Protein AF-A0A5N6TXY6-F1 (afdb_monomer_lite)

Organism: Aspergillus avenaceus (NCBI:txid36643)

Radius of gyration: 21.42 Å; chains: 1; bounding box: 50×22×50 Å

pLDDT: mean 82.39, std 10.72, range [40.72, 91.38]

Sequence (71 aa):
MSSFASNKIRTAFHESPDITIPSVSQLQYLDVCIKETLRLHTPTPGALPRIVTSPGGVIAGSWVPVTCEST

InterPro domains:
  IPR001128 Cytochrome P450 [PF00067] (9-55)
  IPR036396 Cytochrome P450 superfamily [G3DSA:1.10.630.10] (5-68)
  IPR036396 Cytochrome P450 superfamily [SSF48264] (9-65)
  IPR050121 Cytochrome P450 monooxygenase [PTHR24305] (9-65)

Structure (mmCIF, N/CA/C/O backbone):
data_AF-A0A5N6TXY6-F1
#
_entry.id   AF-A0A5N6TXY6-F1
#
loop_
_atom_site.group_PDB
_atom_site.id
_atom_site.type_symbol
_atom_site.label_atom_id
_atom_site.label_alt_id
_atom_site.label_comp_id
_atom_site.label_asym_id
_atom_site.label_entity_id
_atom_site.label_seq_id
_atom_site.pdbx_PDB_ins_code
_atom_site.Cartn_x
_atom_site.Cartn_y
_atom_site.Cartn_z
_atom_site.occupancy
_atom_site.B_iso_or_equiv
_atom_site.auth_seq_id
_atom_site.auth_comp_id
_atom_site.auth_asym_id
_atom_site.auth_atom_id
_atom_site.pdbx_PDB_model_num
ATOM 1 N N . MET A 1 1 ? -20.206 9.202 2.503 1.00 48.56 1 MET A N 1
ATOM 2 C CA . MET A 1 1 ? -19.231 8.084 2.507 1.0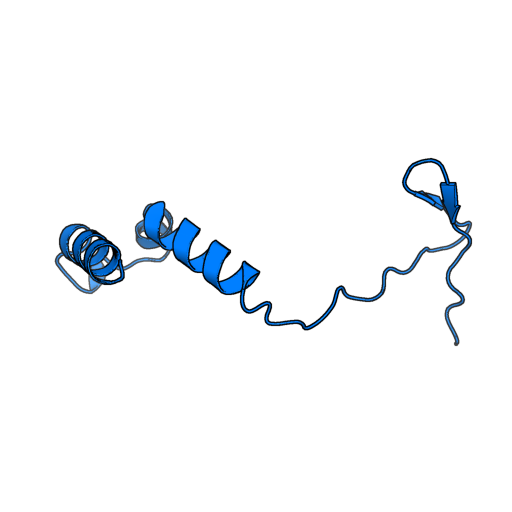0 48.56 1 MET A CA 1
ATOM 3 C C . MET A 1 1 ? -18.236 8.125 3.675 1.00 48.56 1 MET A C 1
ATOM 5 O O . MET A 1 1 ? -17.866 7.053 4.129 1.00 48.56 1 MET A O 1
ATOM 9 N N . SER A 1 2 ? -17.849 9.285 4.232 1.00 56.66 2 SER A N 1
ATOM 10 C CA . SER A 1 2 ? -16.911 9.342 5.379 1.00 56.66 2 SER A CA 1
ATOM 11 C C . SER A 1 2 ? -17.444 8.713 6.681 1.00 56.66 2 SER A C 1
ATOM 13 O O . SER A 1 2 ? -16.691 8.081 7.414 1.00 56.66 2 SER A O 1
ATOM 15 N N . SER A 1 3 ? -18.751 8.818 6.945 1.00 65.56 3 SER A N 1
ATOM 16 C CA . SER A 1 3 ? -19.380 8.347 8.193 1.00 65.56 3 SER A CA 1
ATOM 17 C C . SER A 1 3 ? -19.230 6.836 8.456 1.00 65.56 3 SER A C 1
ATOM 19 O O . SER A 1 3 ? -19.134 6.430 9.615 1.00 65.56 3 SER A O 1
ATOM 21 N N . PHE A 1 4 ? -19.160 5.997 7.415 1.00 78.56 4 PHE A N 1
ATOM 22 C CA . PHE A 1 4 ? -19.075 4.540 7.582 1.00 78.56 4 PHE A CA 1
ATOM 23 C C . PHE A 1 4 ? -17.714 4.091 8.131 1.00 78.56 4 PHE A C 1
ATOM 25 O O . PHE A 1 4 ? -17.657 3.235 9.013 1.00 78.56 4 PHE A O 1
ATOM 32 N N . ALA A 1 5 ? -16.625 4.712 7.665 1.00 74.56 5 ALA A N 1
ATOM 33 C CA . ALA A 1 5 ? -15.270 4.401 8.120 1.00 74.56 5 ALA A CA 1
ATOM 34 C C . ALA A 1 5 ? -15.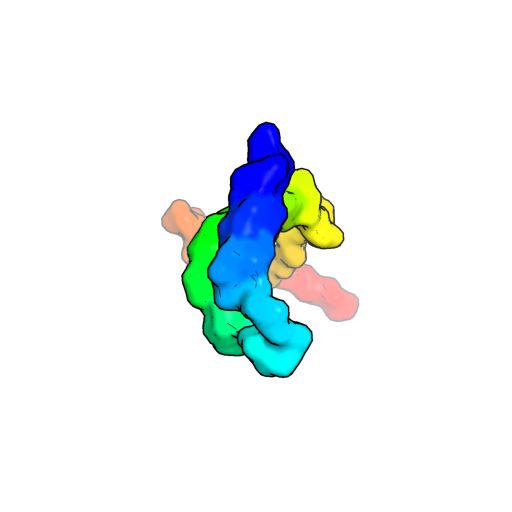103 4.733 9.608 1.00 74.56 5 ALA A C 1
ATOM 36 O O . ALA A 1 5 ? -14.635 3.911 10.393 1.00 74.56 5 ALA A O 1
ATOM 37 N N . SER A 1 6 ? -15.567 5.922 10.007 1.00 81.69 6 SER A N 1
ATOM 38 C CA . SER A 1 6 ? -15.527 6.366 11.400 1.00 81.69 6 SER A CA 1
ATOM 39 C C . SER A 1 6 ? -16.344 5.458 12.316 1.00 81.69 6 SER A C 1
ATOM 41 O O . SER A 1 6 ? -15.914 5.193 13.432 1.00 81.69 6 SER A O 1
ATOM 43 N N . ASN A 1 7 ? -17.493 4.956 11.854 1.00 85.31 7 ASN A N 1
ATOM 44 C CA . ASN A 1 7 ? -18.303 4.023 12.634 1.00 85.31 7 ASN A CA 1
ATOM 45 C C . ASN A 1 7 ? -17.565 2.688 12.837 1.00 85.31 7 ASN A C 1
ATOM 47 O O . ASN A 1 7 ? -17.417 2.232 13.964 1.00 85.31 7 ASN A O 1
ATOM 51 N N . LYS A 1 8 ? -16.982 2.118 11.773 1.00 83.75 8 LYS A N 1
ATOM 52 C CA . LYS A 1 8 ? -16.233 0.853 11.858 1.00 83.75 8 LYS A CA 1
ATOM 53 C C . LYS A 1 8 ? -15.032 0.914 12.797 1.00 83.75 8 LYS A C 1
ATOM 55 O O . LYS A 1 8 ? -14.806 -0.038 13.531 1.00 83.75 8 LYS A O 1
ATOM 60 N N . ILE A 1 9 ? -14.310 2.032 12.811 1.00 84.81 9 ILE A N 1
ATOM 61 C CA . ILE A 1 9 ? -13.187 2.240 13.735 1.00 84.81 9 ILE A CA 1
ATOM 62 C C . ILE A 1 9 ? -13.697 2.352 15.179 1.00 84.81 9 ILE A C 1
ATOM 64 O O . ILE A 1 9 ? -13.148 1.720 16.074 1.00 84.81 9 ILE A O 1
ATOM 68 N N . ARG A 1 10 ? -14.778 3.109 15.405 1.00 85.94 10 ARG A N 1
ATOM 69 C CA . ARG A 1 10 ? -15.365 3.309 16.742 1.00 85.94 10 ARG A CA 1
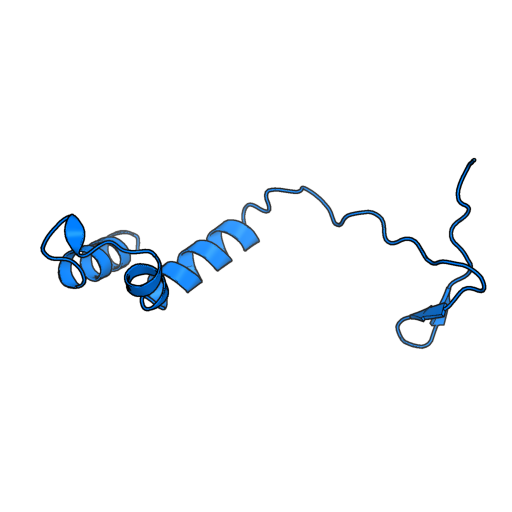ATOM 70 C C . ARG A 1 10 ? -16.020 2.058 17.324 1.00 85.94 10 ARG A C 1
ATOM 72 O O . ARG A 1 10 ? -16.125 1.960 18.535 1.00 85.94 10 ARG A O 1
ATOM 79 N N . THR A 1 11 ? -16.481 1.127 16.491 1.00 85.75 11 THR A N 1
ATOM 80 C CA . THR A 1 11 ? -16.978 -0.180 16.954 1.00 85.75 11 THR A CA 1
ATOM 81 C C . THR A 1 11 ? -15.846 -1.181 17.197 1.00 85.75 11 THR A C 1
ATOM 83 O O . THR A 1 11 ? -16.035 -2.125 17.950 1.00 85.75 11 THR A O 1
ATOM 86 N N . ALA A 1 12 ? -14.689 -1.014 16.551 1.00 85.00 12 ALA A N 1
ATOM 87 C CA . ALA A 1 12 ? -13.577 -1.958 16.663 1.00 85.00 12 ALA A CA 1
ATOM 88 C C . ALA A 1 12 ? -12.708 -1.747 17.913 1.00 85.00 12 ALA A C 1
ATOM 90 O O . ALA A 1 12 ? -12.105 -2.704 18.386 1.00 85.00 12 ALA A O 1
ATOM 91 N N . PHE A 1 13 ? -12.646 -0.522 18.445 1.00 86.62 13 PHE A N 1
ATOM 92 C CA . PHE A 1 13 ? -11.836 -0.182 19.617 1.00 86.62 13 PHE A CA 1
ATOM 93 C C . PHE A 1 13 ? -12.689 0.507 20.677 1.00 86.62 13 PHE A C 1
ATOM 95 O O . PHE A 1 13 ? -13.354 1.504 20.386 1.00 86.62 13 PHE A O 1
ATOM 102 N N . HIS A 1 14 ? -12.644 -0.011 21.903 1.00 84.56 14 HIS A N 1
ATOM 103 C CA . HIS A 1 14 ? -13.374 0.546 23.041 1.00 84.56 14 HIS A CA 1
ATOM 104 C C . HIS A 1 14 ? -12.472 1.409 23.925 1.00 84.56 14 HIS A C 1
ATOM 106 O O . HIS A 1 14 ? -12.927 2.441 24.423 1.00 84.56 14 HIS A O 1
ATOM 112 N N . GLU A 1 15 ? -11.194 1.044 24.058 1.00 84.50 15 GLU A N 1
ATOM 113 C CA . GLU A 1 15 ? -10.229 1.777 24.872 1.00 84.50 15 GLU A CA 1
ATOM 114 C C . GLU A 1 15 ? -8.939 2.107 24.097 1.00 84.50 15 GLU A C 1
ATOM 116 O O . GLU A 1 15 ? -8.552 1.436 23.143 1.00 84.50 15 GLU A O 1
ATOM 121 N N . SER A 1 16 ? -8.251 3.171 24.522 1.00 81.06 16 SER A N 1
ATOM 122 C CA . SER A 1 16 ? -6.947 3.600 23.986 1.00 81.06 16 SER A CA 1
ATOM 123 C C . SER A 1 16 ? -5.879 2.486 23.902 1.00 81.06 16 SER A C 1
ATOM 125 O O . SER A 1 16 ? -5.247 2.375 22.849 1.00 81.06 16 SER A O 1
ATOM 127 N N . PRO A 1 17 ? -5.660 1.643 24.939 1.00 85.75 17 PRO A N 1
ATOM 128 C CA . PRO A 1 17 ? -4.636 0.594 24.891 1.00 85.75 17 PRO A CA 1
ATOM 129 C C . PRO A 1 17 ? -4.905 -0.507 23.857 1.00 85.75 17 PRO A C 1
ATOM 131 O O . PRO A 1 17 ? -3.961 -1.187 23.458 1.00 85.75 17 PRO A O 1
ATOM 134 N N . ASP A 1 18 ? -6.145 -0.663 23.384 1.00 83.12 18 ASP A N 1
ATOM 135 C CA . ASP A 1 18 ? -6.486 -1.660 22.363 1.00 83.12 18 ASP A CA 1
ATOM 136 C C . ASP A 1 18 ? -5.967 -1.264 20.972 1.00 83.12 18 ASP A C 1
ATOM 138 O O . ASP A 1 18 ? -5.828 -2.117 20.094 1.00 83.12 18 ASP A O 1
ATOM 142 N N . ILE A 1 19 ? -5.641 0.021 20.765 1.00 88.06 19 ILE A N 1
ATOM 143 C CA . ILE A 1 19 ? -5.161 0.565 19.490 1.00 88.06 19 ILE A CA 1
ATOM 144 C C . ILE A 1 19 ? -3.666 0.266 19.338 1.00 88.06 19 ILE A C 1
ATOM 146 O O . ILE A 1 19 ? -2.788 1.100 19.559 1.00 88.06 19 ILE A O 1
ATOM 150 N N . THR A 1 20 ? -3.368 -0.958 18.923 1.00 89.75 20 THR A N 1
ATOM 151 C CA . THR A 1 20 ? -2.008 -1.427 18.628 1.00 89.75 20 THR A CA 1
ATOM 152 C C . THR A 1 20 ? -1.801 -1.606 17.122 1.00 89.75 20 THR A C 1
ATOM 154 O O . THR A 1 20 ? -2.747 -1.895 16.391 1.00 89.75 20 THR A O 1
ATOM 157 N N . ILE A 1 21 ? -0.562 -1.504 16.628 1.00 87.25 21 ILE A N 1
ATOM 158 C CA . ILE A 1 21 ? -0.231 -1.761 15.209 1.00 87.25 21 ILE A CA 1
ATOM 159 C C . ILE A 1 21 ? -0.832 -3.078 14.667 1.00 87.25 21 ILE A C 1
ATOM 161 O O . ILE A 1 21 ? -1.459 -3.033 13.606 1.00 87.25 21 ILE A O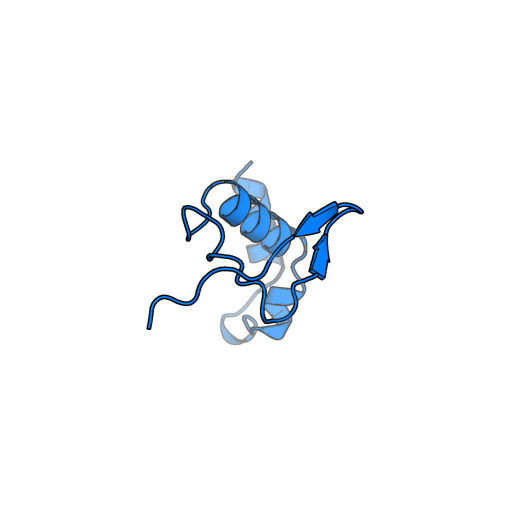 1
ATOM 165 N N . PRO A 1 22 ? -0.719 -4.234 15.358 1.00 87.88 22 PRO A N 1
ATOM 166 C CA . PRO A 1 22 ? -1.331 -5.475 14.883 1.00 87.88 22 PRO A CA 1
ATOM 167 C C . PRO A 1 22 ? -2.865 -5.463 14.913 1.00 87.88 22 PRO A C 1
ATOM 169 O O . PRO A 1 22 ? -3.482 -6.138 14.101 1.00 87.88 22 PRO A O 1
ATOM 172 N N . SER A 1 23 ? -3.499 -4.714 15.816 1.00 86.56 23 SER A N 1
ATOM 173 C CA . SER A 1 23 ? -4.965 -4.604 15.848 1.00 86.56 23 SER A CA 1
ATOM 174 C C . SER A 1 23 ? -5.506 -3.726 14.711 1.00 86.56 23 SER A C 1
ATOM 176 O O . SER A 1 23 ? -6.500 -4.060 14.068 1.00 86.56 23 SER A O 1
ATOM 178 N N . VAL A 1 24 ? -4.808 -2.630 14.397 1.00 87.31 24 VAL A N 1
ATOM 179 C CA . VAL A 1 24 ? -5.184 -1.689 13.335 1.00 87.31 24 VAL A CA 1
ATOM 180 C C . VAL A 1 24 ? -5.006 -2.329 11.958 1.00 87.31 24 VAL A C 1
ATOM 182 O O . VAL A 1 24 ? -5.811 -2.075 11.061 1.00 87.31 24 VAL A O 1
ATOM 185 N N . SER A 1 25 ? -4.010 -3.204 11.788 1.00 86.25 25 SER A N 1
ATOM 186 C CA . SER A 1 25 ? -3.782 -3.911 10.522 1.00 86.25 25 SER A CA 1
ATOM 187 C C . SER A 1 25 ? -4.883 -4.921 10.169 1.00 86.25 25 SER A C 1
ATOM 189 O O . SER A 1 25 ? -5.020 -5.271 8.999 1.00 86.25 25 SER A O 1
ATOM 191 N N . GLN A 1 26 ? -5.712 -5.350 11.130 1.00 87.69 26 GLN A N 1
ATOM 192 C CA . GLN A 1 26 ? -6.860 -6.232 10.870 1.00 87.69 26 GLN A CA 1
ATOM 193 C C . GLN A 1 26 ? -8.060 -5.496 10.249 1.00 87.69 26 GLN A C 1
ATOM 195 O O . GLN A 1 26 ? -8.984 -6.128 9.729 1.00 87.69 26 GLN A O 1
ATOM 200 N N . LEU A 1 27 ? -8.070 -4.160 10.263 1.00 89.12 27 LEU A N 1
ATOM 201 C CA . LEU A 1 27 ? -9.162 -3.363 9.708 1.00 89.12 27 LEU A CA 1
ATOM 202 C C . LEU A 1 27 ? -9.043 -3.232 8.185 1.00 89.12 27 LEU A C 1
ATOM 204 O O . LEU A 1 27 ? -8.571 -2.223 7.662 1.00 89.12 27 LEU A O 1
ATOM 208 N N . GLN A 1 28 ? -9.564 -4.224 7.460 1.00 87.00 28 GLN A N 1
ATOM 209 C CA . GLN A 1 28 ? -9.518 -4.271 5.991 1.00 87.00 28 GLN A CA 1
ATOM 210 C C . GLN A 1 28 ? -10.053 -2.995 5.318 1.00 87.00 28 GLN A C 1
ATOM 212 O O . GLN A 1 28 ? -9.509 -2.538 4.318 1.00 87.00 28 GLN A O 1
ATOM 217 N N . TYR A 1 29 ? -11.114 -2.390 5.861 1.00 87.06 29 TYR A N 1
ATOM 218 C CA . TYR A 1 29 ? -11.681 -1.171 5.281 1.00 87.06 29 TYR A CA 1
ATOM 219 C C . TYR A 1 29 ? -10.730 0.031 5.409 1.00 87.06 29 TYR A C 1
ATOM 221 O O . TYR A 1 29 ? -10.601 0.819 4.475 1.00 87.06 29 TYR A O 1
ATOM 229 N N . LEU A 1 30 ? -10.040 0.154 6.548 1.00 88.25 30 LEU A N 1
ATOM 230 C CA . LEU A 1 30 ? -9.052 1.209 6.775 1.00 88.25 30 LEU A CA 1
ATOM 231 C C . LEU A 1 30 ? -7.860 1.049 5.825 1.00 88.25 30 LEU A C 1
ATOM 233 O O . LEU A 1 30 ? -7.433 2.028 5.218 1.00 88.25 30 LEU A O 1
ATOM 237 N N . ASP A 1 31 ? -7.383 -0.182 5.644 1.00 89.94 31 ASP A N 1
ATOM 238 C CA . ASP A 1 31 ? -6.306 -0.502 4.704 1.00 89.94 31 ASP A CA 1
ATOM 239 C C . ASP A 1 31 ? -6.667 -0.103 3.260 1.00 89.94 31 ASP A C 1
ATOM 241 O O . ASP A 1 31 ? -5.894 0.580 2.585 1.00 89.94 31 ASP A O 1
ATOM 245 N N . VAL A 1 32 ? -7.883 -0.423 2.801 1.00 90.44 32 VAL A N 1
ATOM 246 C CA . VAL A 1 32 ? -8.362 -0.007 1.470 1.00 90.44 32 VAL A CA 1
ATOM 247 C C . VAL A 1 32 ? -8.450 1.519 1.352 1.00 90.44 32 VAL A C 1
ATOM 249 O O . VAL A 1 32 ? -8.026 2.070 0.338 1.00 90.44 32 VAL A O 1
ATOM 252 N N . CYS A 1 33 ? -8.941 2.224 2.377 1.00 90.69 33 CYS A N 1
ATOM 253 C CA . CYS A 1 33 ? -8.984 3.690 2.367 1.00 90.69 33 CYS A CA 1
ATOM 254 C C . CYS A 1 33 ? -7.586 4.323 2.285 1.00 90.69 33 CYS A C 1
ATOM 256 O O . CYS A 1 33 ? -7.401 5.295 1.549 1.00 90.69 33 CYS A O 1
ATOM 258 N N . ILE A 1 34 ? -6.604 3.784 3.014 1.00 89.69 34 ILE A N 1
ATOM 259 C CA . ILE A 1 34 ? -5.215 4.263 2.966 1.00 89.69 34 ILE A CA 1
ATOM 260 C C . ILE A 1 34 ? -4.635 4.034 1.570 1.00 89.69 34 ILE A C 1
ATOM 262 O O . ILE A 1 34 ? -4.099 4.966 0.970 1.00 89.69 34 ILE A O 1
ATOM 266 N N . LYS A 1 35 ? -4.799 2.826 1.020 1.00 91.19 35 LYS A N 1
ATOM 267 C CA . LYS A 1 35 ? -4.337 2.480 -0.332 1.00 91.19 35 LYS A CA 1
ATOM 268 C C . LYS A 1 35 ? -4.938 3.396 -1.390 1.00 91.19 35 LYS A C 1
ATOM 270 O O . LYS A 1 35 ? -4.214 3.894 -2.246 1.00 91.19 35 LYS A O 1
ATOM 275 N N . GLU A 1 36 ? -6.235 3.668 -1.303 1.00 91.12 36 GLU A N 1
ATOM 276 C CA . GLU A 1 36 ? -6.911 4.555 -2.246 1.00 91.12 36 GLU A CA 1
ATOM 277 C C . GLU A 1 36 ? -6.457 6.012 -2.099 1.00 91.12 36 GLU A C 1
ATOM 279 O O . GLU A 1 36 ? -6.252 6.711 -3.092 1.00 91.12 36 GLU A O 1
ATOM 284 N N . THR A 1 37 ? -6.214 6.462 -0.866 1.00 91.38 37 THR A N 1
ATOM 285 C CA . THR A 1 37 ? -5.661 7.799 -0.614 1.00 91.38 37 THR A CA 1
ATOM 286 C C . THR A 1 37 ? -4.273 7.941 -1.229 1.00 91.38 37 THR A C 1
ATOM 288 O O . THR A 1 37 ? -4.014 8.941 -1.894 1.00 91.38 37 THR A O 1
ATOM 291 N N . LEU A 1 38 ? -3.413 6.930 -1.075 1.00 90.88 38 LEU A N 1
ATOM 292 C CA . LEU A 1 38 ? -2.077 6.905 -1.677 1.00 90.88 38 LEU A CA 1
ATOM 293 C C . LEU A 1 38 ? -2.118 6.766 -3.203 1.00 90.88 38 LEU A C 1
ATOM 295 O O . LEU A 1 38 ? -1.221 7.266 -3.873 1.00 90.88 38 LEU A O 1
ATOM 299 N N . ARG A 1 39 ? -3.148 6.122 -3.766 1.00 89.44 39 ARG A N 1
ATOM 300 C CA . ARG A 1 39 ? -3.360 6.048 -5.219 1.00 89.44 39 ARG A CA 1
ATOM 301 C C . ARG A 1 39 ? -3.706 7.416 -5.810 1.00 89.44 39 ARG A C 1
ATOM 303 O O . ARG A 1 39 ? -3.251 7.735 -6.904 1.00 89.44 39 ARG A O 1
ATOM 310 N N . LEU A 1 40 ? -4.528 8.200 -5.110 1.00 90.38 40 LEU A N 1
ATOM 311 C CA . LEU A 1 40 ? -4.916 9.554 -5.525 1.00 90.38 40 LEU A CA 1
ATOM 312 C C . LEU A 1 40 ? -3.821 10.588 -5.240 1.00 90.38 40 LEU A C 1
ATOM 314 O O . LEU A 1 40 ? -3.595 11.483 -6.048 1.00 90.38 40 LEU A O 1
ATOM 318 N N . HIS A 1 41 ? -3.146 10.455 -4.101 1.00 87.44 41 HIS A N 1
ATOM 319 C CA . HIS A 1 41 ? -2.128 11.379 -3.613 1.00 87.44 41 HIS A CA 1
ATOM 320 C C . HIS A 1 41 ? -0.832 10.612 -3.370 1.00 87.44 41 HIS A C 1
ATOM 322 O O . HIS A 1 41 ? -0.425 10.379 -2.228 1.00 87.44 41 HIS A O 1
ATOM 328 N N . THR A 1 42 ? -0.185 10.190 -4.456 1.00 82.25 42 THR A N 1
ATOM 329 C CA . THR A 1 42 ? 1.124 9.546 -4.361 1.00 82.25 42 THR A CA 1
ATOM 330 C C . THR A 1 42 ? 2.122 10.541 -3.761 1.00 82.25 42 THR A C 1
ATOM 332 O O . THR A 1 42 ? 2.285 11.630 -4.315 1.00 82.25 42 THR A O 1
ATOM 335 N N . PRO A 1 43 ? 2.819 10.197 -2.663 1.00 79.50 43 PRO A N 1
ATOM 336 C CA . PRO A 1 43 ? 3.764 11.108 -2.013 1.00 79.50 43 PRO A CA 1
ATOM 337 C C . PRO A 1 43 ? 4.961 11.445 -2.909 1.00 79.50 43 PRO A C 1
ATOM 339 O O . PRO A 1 43 ? 5.566 12.504 -2.765 1.00 79.50 43 PRO A O 1
ATOM 342 N N . THR A 1 44 ? 5.277 10.565 -3.862 1.00 79.56 44 THR A N 1
ATOM 343 C CA . THR A 1 44 ? 6.300 10.798 -4.877 1.00 79.56 44 THR A CA 1
ATOM 344 C C . THR A 1 44 ? 5.612 11.061 -6.220 1.00 79.56 44 THR A C 1
ATOM 346 O O . THR A 1 44 ? 4.893 10.182 -6.695 1.00 79.56 44 THR A O 1
ATOM 349 N N . PRO A 1 45 ? 5.833 12.220 -6.866 1.00 69.44 45 PRO A N 1
ATOM 350 C CA . PRO A 1 45 ? 5.202 12.574 -8.144 1.00 69.44 45 PRO A CA 1
ATOM 351 C C . PRO A 1 45 ? 5.672 11.724 -9.343 1.00 69.44 45 PRO A C 1
ATOM 353 O O . PRO A 1 45 ? 5.229 11.948 -10.465 1.00 69.44 45 PRO A O 1
ATOM 356 N N . GLY A 1 46 ? 6.551 10.740 -9.133 1.00 75.38 46 GLY A N 1
ATOM 357 C CA . GLY A 1 46 ? 7.036 9.842 -10.175 1.00 75.38 46 GLY A CA 1
ATOM 358 C C . GLY A 1 46 ? 7.704 8.589 -9.614 1.00 75.38 46 GLY A C 1
ATOM 359 O O . GLY A 1 46 ? 7.988 8.489 -8.419 1.00 75.38 46 GLY A O 1
ATOM 360 N N . ALA A 1 47 ? 7.956 7.620 -10.492 1.00 77.31 47 ALA A N 1
ATOM 361 C CA . ALA A 1 47 ? 8.793 6.474 -10.164 1.00 77.31 47 ALA A CA 1
ATOM 362 C C . ALA A 1 47 ? 10.255 6.921 -10.023 1.00 77.31 47 ALA A C 1
ATOM 364 O O . ALA A 1 47 ? 10.724 7.779 -10.771 1.00 77.31 47 ALA A O 1
ATOM 365 N N . LEU A 1 48 ? 10.982 6.315 -9.083 1.00 81.50 48 LEU A N 1
ATOM 366 C CA . LEU A 1 48 ? 12.434 6.466 -9.014 1.00 81.50 48 LEU A CA 1
ATOM 367 C C . LEU A 1 48 ? 13.064 6.013 -10.343 1.00 81.50 48 LEU A C 1
ATOM 369 O O . LEU A 1 48 ? 12.533 5.091 -10.977 1.00 81.50 48 LEU A O 1
ATOM 373 N N . PRO A 1 49 ? 14.177 6.635 -10.776 1.00 83.06 49 PRO A N 1
ATOM 374 C CA . PRO A 1 49 ? 14.849 6.234 -12.001 1.00 83.06 49 PRO A CA 1
ATOM 375 C C . PRO A 1 49 ? 15.205 4.748 -11.927 1.00 83.06 49 PRO A C 1
ATOM 377 O O . PRO A 1 49 ? 15.820 4.277 -10.970 1.00 83.06 49 PRO A O 1
ATOM 380 N N . ARG A 1 50 ? 14.793 3.997 -12.948 1.00 81.12 50 ARG A N 1
ATOM 381 C CA . ARG A 1 50 ? 15.205 2.606 -13.114 1.00 81.12 50 ARG A CA 1
ATOM 382 C C . ARG A 1 50 ? 16.584 2.599 -13.768 1.00 81.12 50 ARG A C 1
ATOM 384 O O . ARG A 1 50 ? 16.716 3.060 -14.896 1.00 81.12 50 ARG A O 1
ATOM 391 N N . ILE A 1 51 ? 17.574 2.052 -13.071 1.00 84.19 51 ILE A N 1
ATOM 392 C CA . ILE A 1 51 ? 18.940 1.877 -13.575 1.00 84.19 51 ILE A CA 1
ATOM 393 C C . ILE A 1 51 ? 19.081 0.436 -14.069 1.00 84.19 51 ILE A C 1
ATOM 395 O O . ILE A 1 51 ? 18.725 -0.506 -13.357 1.00 84.19 51 ILE A O 1
ATOM 399 N N . VAL A 1 52 ? 19.562 0.266 -15.300 1.00 85.31 52 VAL A N 1
ATOM 400 C CA . VAL A 1 52 ? 19.909 -1.042 -15.869 1.00 85.31 52 VAL A CA 1
ATOM 401 C C . VAL A 1 52 ? 21.421 -1.181 -15.798 1.00 85.31 52 VAL A C 1
ATOM 403 O O . VAL A 1 52 ? 22.140 -0.433 -16.457 1.00 85.31 52 VAL A O 1
ATOM 406 N N . THR A 1 53 ? 21.898 -2.125 -14.990 1.00 83.00 53 THR A N 1
ATOM 407 C CA . THR A 1 53 ? 23.327 -2.409 -14.832 1.00 83.00 53 THR A CA 1
ATOM 408 C C . THR A 1 53 ? 23.881 -3.190 -16.029 1.00 83.00 53 THR A C 1
ATOM 410 O O . THR A 1 53 ? 23.143 -3.832 -16.782 1.00 83.00 53 THR A O 1
ATOM 413 N N . SER A 1 54 ? 25.201 -3.115 -16.233 1.00 83.19 54 SER A N 1
ATOM 414 C CA . SER A 1 54 ? 25.899 -3.846 -17.302 1.00 83.19 54 SER A CA 1
ATOM 415 C C . SER A 1 54 ? 25.633 -5.360 -17.210 1.00 83.19 54 SER A C 1
ATOM 417 O O . SER A 1 54 ? 25.664 -5.892 -16.095 1.00 83.19 54 SER A O 1
ATOM 419 N N . PRO A 1 55 ? 25.382 -6.074 -18.331 1.00 82.75 55 PRO A N 1
ATOM 420 C CA . PRO A 1 55 ? 25.516 -5.662 -19.741 1.00 82.75 55 PRO A CA 1
ATOM 421 C C . PRO A 1 55 ? 24.248 -5.063 -20.388 1.00 82.75 55 PRO A C 1
ATOM 423 O O . PRO A 1 55 ? 24.234 -4.834 -21.598 1.00 82.75 55 PRO A O 1
ATOM 426 N N . GLY A 1 56 ? 23.182 -4.822 -19.625 1.00 86.62 56 GLY A N 1
ATOM 427 C CA . GLY A 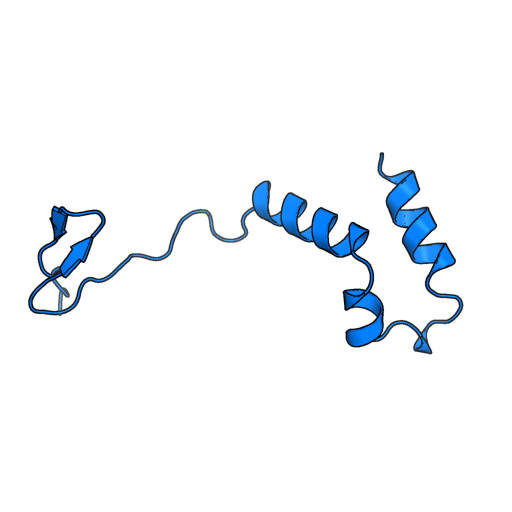1 56 ? 21.832 -4.615 -20.156 1.00 86.62 56 GLY A CA 1
ATOM 428 C C . GLY A 1 56 ? 20.905 -5.782 -19.805 1.00 86.62 56 GLY A C 1
ATOM 429 O O . GLY A 1 56 ? 21.343 -6.803 -19.271 1.00 86.62 56 GLY A O 1
ATOM 430 N N . GLY A 1 57 ? 19.611 -5.642 -20.088 1.00 88.31 57 GLY A N 1
ATOM 431 C CA . GLY A 1 57 ? 18.622 -6.674 -19.769 1.00 88.31 57 GLY A CA 1
ATOM 432 C C . GLY A 1 57 ? 17.382 -6.617 -20.653 1.00 88.31 57 GLY A C 1
ATOM 433 O O . GLY A 1 57 ? 17.052 -5.581 -21.226 1.00 88.31 57 GLY A O 1
ATOM 434 N N . VAL A 1 58 ? 16.676 -7.743 -20.766 1.00 89.88 58 VAL A N 1
ATOM 435 C CA . VAL A 1 58 ? 15.402 -7.814 -21.492 1.00 89.88 58 VAL A CA 1
ATOM 436 C C . VAL A 1 58 ? 14.263 -7.415 -20.555 1.00 89.88 58 VAL A C 1
ATOM 438 O O . VAL A 1 58 ? 14.041 -8.060 -19.531 1.00 89.88 58 VAL A O 1
ATOM 441 N N . ILE A 1 59 ? 13.518 -6.368 -20.913 1.00 88.38 59 ILE A N 1
ATOM 442 C CA . ILE A 1 59 ? 12.344 -5.884 -20.178 1.00 88.38 59 ILE A CA 1
ATOM 443 C C . ILE A 1 59 ? 11.139 -5.952 -21.118 1.00 88.38 59 ILE A C 1
ATOM 445 O O . ILE A 1 59 ? 11.159 -5.377 -22.202 1.00 88.38 59 ILE A O 1
ATOM 449 N N . ALA A 1 60 ? 10.090 -6.672 -20.707 1.00 88.25 60 ALA A N 1
ATOM 450 C CA . ALA A 1 60 ? 8.877 -6.884 -21.508 1.00 88.25 60 ALA A CA 1
ATOM 451 C C . ALA A 1 60 ? 9.152 -7.424 -22.933 1.00 88.25 60 ALA A C 1
ATOM 453 O O . ALA A 1 60 ? 8.480 -7.051 -23.888 1.00 88.25 60 ALA A O 1
ATOM 454 N N . GLY A 1 61 ? 10.161 -8.294 -23.075 1.00 90.81 61 GLY A N 1
ATOM 455 C CA . GLY A 1 61 ? 10.562 -8.885 -24.360 1.00 90.81 61 GLY A CA 1
ATOM 456 C C . GLY A 1 61 ? 11.476 -8.006 -25.223 1.00 90.81 61 GLY A C 1
ATOM 457 O O . GLY A 1 61 ? 11.994 -8.487 -26.226 1.00 90.8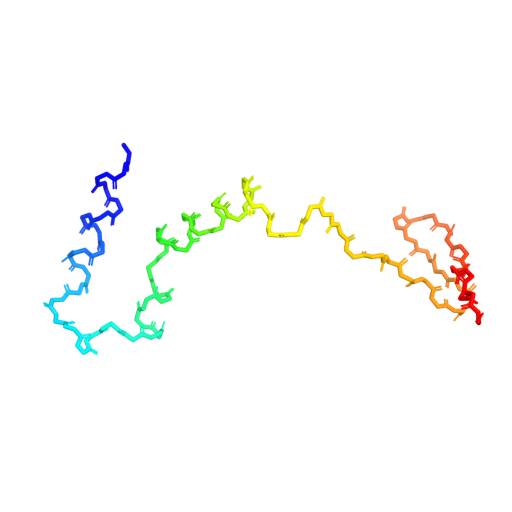1 61 GLY A O 1
ATOM 458 N N . SER A 1 62 ? 11.736 -6.762 -24.815 1.00 90.25 62 SER A N 1
ATOM 459 C CA . SER A 1 62 ? 12.622 -5.828 -25.516 1.00 90.25 62 SER A CA 1
ATOM 460 C C . SER A 1 62 ? 13.975 -5.714 -24.818 1.00 90.25 62 SER A C 1
ATOM 462 O O . SER A 1 62 ? 14.040 -5.612 -23.593 1.00 90.25 62 SER A O 1
ATOM 464 N N . TRP A 1 63 ? 15.067 -5.707 -25.586 1.00 88.62 63 TRP A N 1
ATOM 465 C CA . TRP A 1 63 ? 16.410 -5.457 -25.055 1.00 88.62 63 TRP A CA 1
ATOM 466 C C . TRP A 1 63 ? 16.571 -3.988 -24.644 1.00 88.62 63 TRP A C 1
ATOM 468 O O . TRP A 1 63 ? 16.334 -3.090 -25.453 1.00 88.62 63 TRP A O 1
ATOM 478 N N . VAL A 1 64 ? 16.999 -3.747 -23.403 1.00 88.69 64 VAL A N 1
ATOM 479 C CA . VAL A 1 64 ? 17.300 -2.417 -22.861 1.00 88.69 64 VAL A CA 1
ATOM 480 C C . VAL A 1 64 ? 18.800 -2.340 -22.550 1.00 88.69 64 VAL A C 1
ATOM 482 O O . VAL A 1 64 ? 19.299 -3.172 -21.783 1.00 88.69 64 VAL A O 1
ATOM 485 N N . PRO A 1 65 ? 19.537 -1.380 -23.141 1.00 88.00 65 PRO A N 1
ATOM 486 C CA . PRO A 1 65 ? 20.967 -1.229 -22.898 1.00 88.00 65 PRO A CA 1
ATOM 487 C C . PRO A 1 65 ? 21.245 -0.728 -21.475 1.00 88.00 65 PRO A C 1
ATOM 489 O O . PRO A 1 65 ? 20.351 -0.241 -20.782 1.00 88.00 65 PRO A O 1
ATOM 492 N N . VAL A 1 66 ? 22.510 -0.825 -21.059 1.00 86.56 66 VAL A N 1
ATOM 493 C CA . VAL A 1 66 ? 22.988 -0.222 -19.810 1.00 86.56 66 VAL A CA 1
ATOM 494 C C . VAL A 1 66 ? 22.639 1.269 -19.783 1.00 86.56 66 VAL A C 1
ATOM 496 O O . VAL A 1 66 ? 22.870 1.996 -20.752 1.00 86.56 66 VAL A O 1
ATOM 499 N N . THR A 1 67 ? 22.057 1.731 -18.679 1.00 76.75 67 THR A N 1
ATOM 500 C CA . THR A 1 67 ? 21.900 3.169 -18.443 1.00 76.75 67 THR A CA 1
ATOM 501 C C . THR A 1 67 ? 23.277 3.729 -18.129 1.00 76.75 67 THR A C 1
ATOM 503 O O . THR A 1 67 ? 23.923 3.232 -17.210 1.00 76.75 67 THR A O 1
ATOM 506 N N . CYS A 1 68 ? 23.742 4.723 -18.888 1.00 58.06 68 CYS A N 1
ATOM 507 C CA . CYS A 1 68 ? 25.027 5.363 -18.627 1.00 58.06 68 CYS A CA 1
ATOM 508 C C . CYS A 1 68 ? 25.040 5.914 -17.193 1.00 58.06 68 CYS A C 1
ATOM 510 O O . CYS A 1 68 ? 24.351 6.891 -16.906 1.00 58.06 68 CYS A O 1
ATOM 512 N N . GLU A 1 69 ? 25.807 5.297 -16.295 1.00 57.12 69 GLU A N 1
ATOM 513 C CA . GLU A 1 69 ? 26.207 5.948 -15.052 1.00 57.12 69 GLU A CA 1
ATOM 514 C C . GLU A 1 69 ? 27.175 7.064 -15.449 1.00 57.12 69 GLU A C 1
ATOM 516 O O . GLU A 1 69 ? 28.315 6.806 -15.833 1.00 57.12 69 GLU A O 1
ATOM 521 N N . SER A 1 70 ? 26.713 8.315 -15.447 1.00 48.34 70 SER A N 1
ATOM 522 C CA . SER A 1 70 ? 27.631 9.450 -15.449 1.00 48.34 70 SER A CA 1
ATOM 523 C C . SER A 1 70 ? 28.431 9.382 -14.149 1.00 48.34 70 SER A C 1
ATOM 525 O O . SER A 1 70 ? 27.860 9.594 -13.078 1.00 48.34 70 SER A O 1
ATOM 527 N N . THR A 1 71 ? 29.709 9.011 -14.263 1.00 40.72 71 THR A N 1
ATOM 528 C CA . THR A 1 71 ? 30.729 9.202 -13.221 1.00 40.72 71 THR A CA 1
ATOM 529 C C . THR A 1 71 ? 30.771 10.657 -12.773 1.00 40.72 71 THR A C 1
ATOM 531 O O . THR A 1 71 ? 30.614 11.538 -13.651 1.00 40.72 71 THR A O 1
#

Foldseek 3Di:
DVVVVVVVVCVQDDDPVCPDPVSVVVPPVVVVVVVVVCVVVVVDPDDDDDAADPQFDQDPNDTDGGDDPPD

Secondary structure (DSSP, 8-state):
-HHHHHHHHHHH-SSGGG--HHHHTT-HHHHHHHHHHHHHS-SSSSPPPPP--TT-EEETTEEEPPP----